Protein AF-A0A5D0HV96-F1 (afdb_monomer)

Structure (mmCIF, N/CA/C/O backbone):
data_AF-A0A5D0HV96-F1
#
_entry.id   AF-A0A5D0HV96-F1
#
loop_
_atom_site.group_PDB
_atom_site.id
_atom_site.type_symbol
_atom_site.label_atom_id
_atom_site.label_alt_id
_atom_site.label_comp_id
_atom_site.label_asym_id
_atom_site.label_entity_id
_atom_site.label_seq_id
_atom_site.pdbx_PDB_ins_code
_atom_site.Cartn_x
_atom_site.Cartn_y
_atom_site.Cartn_z
_atom_site.occupancy
_atom_site.B_iso_or_equiv
_atom_site.auth_seq_id
_atom_site.auth_comp_id
_atom_site.auth_asym_id
_atom_site.auth_atom_id
_atom_site.pdbx_PDB_model_num
ATOM 1 N N . MET A 1 1 ? 13.692 -4.617 4.109 1.00 63.84 1 MET A N 1
ATOM 2 C CA . MET A 1 1 ? 13.894 -3.149 4.123 1.00 63.84 1 MET A CA 1
ATOM 3 C C . MET A 1 1 ? 13.261 -2.569 2.857 1.00 63.84 1 MET A C 1
ATOM 5 O O . MET A 1 1 ? 13.426 -3.185 1.813 1.00 63.84 1 MET A O 1
ATOM 9 N N . THR A 1 2 ? 12.476 -1.487 2.927 1.00 78.56 2 THR A N 1
ATOM 10 C CA . THR A 1 2 ? 11.870 -0.862 1.726 1.00 78.56 2 THR A CA 1
ATOM 11 C C . THR A 1 2 ? 12.910 0.006 1.023 1.00 78.56 2 THR A C 1
ATOM 13 O O . THR A 1 2 ? 13.501 0.859 1.679 1.00 78.56 2 THR A O 1
ATOM 16 N N . ASN A 1 3 ? 13.107 -0.154 -0.287 1.00 86.56 3 ASN A N 1
ATOM 17 C CA . ASN A 1 3 ? 13.913 0.779 -1.074 1.00 86.56 3 ASN A CA 1
ATOM 18 C C . ASN A 1 3 ? 12.988 1.789 -1.771 1.00 86.56 3 ASN A C 1
ATOM 20 O O . ASN A 1 3 ? 12.410 1.499 -2.817 1.00 86.56 3 ASN A O 1
ATOM 24 N N . LEU A 1 4 ? 12.823 2.963 -1.157 1.00 90.06 4 LEU A N 1
ATOM 25 C CA . LEU A 1 4 ? 11.914 4.004 -1.645 1.00 90.06 4 LEU A CA 1
ATOM 26 C C . LEU A 1 4 ? 12.333 4.547 -3.017 1.00 90.06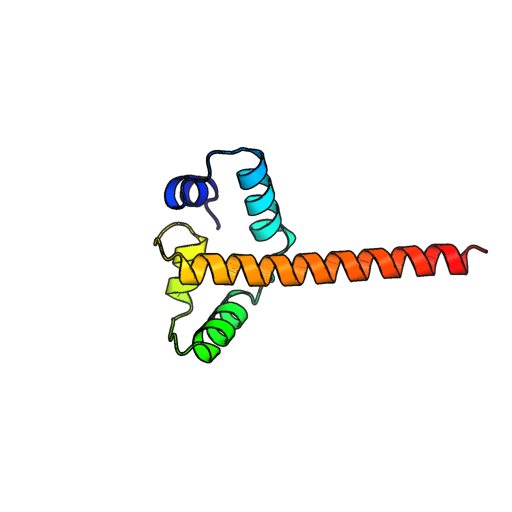 4 LEU A C 1
ATOM 28 O O . LEU A 1 4 ? 11.478 4.710 -3.877 1.00 90.06 4 LEU A O 1
ATOM 32 N N . ASN A 1 5 ? 13.634 4.714 -3.268 1.00 89.56 5 ASN A N 1
ATOM 33 C CA . ASN A 1 5 ? 14.136 5.188 -4.562 1.00 89.56 5 ASN A CA 1
ATOM 34 C C . ASN A 1 5 ? 13.773 4.225 -5.699 1.00 89.56 5 ASN A C 1
ATOM 36 O O . ASN A 1 5 ? 13.365 4.663 -6.773 1.00 89.56 5 ASN A O 1
ATOM 40 N N . LYS A 1 6 ? 13.853 2.908 -5.448 1.00 91.00 6 LYS A N 1
ATOM 41 C CA . LYS A 1 6 ? 13.388 1.899 -6.411 1.00 91.00 6 LYS A CA 1
ATOM 42 C C . LYS A 1 6 ? 11.893 2.022 -6.674 1.00 91.00 6 LYS A C 1
ATOM 44 O O . LYS A 1 6 ? 11.494 1.959 -7.827 1.00 91.00 6 LYS A O 1
ATOM 49 N N . LEU A 1 7 ? 11.073 2.222 -5.642 1.00 92.62 7 LEU A N 1
ATOM 50 C CA . LEU A 1 7 ? 9.631 2.417 -5.820 1.00 92.62 7 LEU A CA 1
ATOM 51 C C . LEU A 1 7 ? 9.313 3.686 -6.616 1.00 92.62 7 LEU A C 1
ATOM 53 O O . LEU A 1 7 ? 8.466 3.635 -7.503 1.00 92.62 7 LEU A O 1
ATOM 57 N N . TYR A 1 8 ? 9.998 4.797 -6.334 1.00 93.06 8 TYR A N 1
ATOM 58 C CA . TYR A 1 8 ? 9.792 6.046 -7.064 1.00 93.06 8 TYR A CA 1
ATOM 59 C C . TYR A 1 8 ? 10.096 5.873 -8.548 1.00 93.06 8 TYR A C 1
ATOM 61 O O . TYR A 1 8 ? 9.276 6.250 -9.376 1.00 93.06 8 TYR A O 1
ATOM 69 N N . ALA A 1 9 ? 11.216 5.229 -8.884 1.00 91.88 9 ALA A N 1
ATOM 70 C CA . ALA A 1 9 ? 11.558 4.930 -10.270 1.00 91.88 9 ALA A CA 1
ATOM 71 C C . ALA A 1 9 ? 10.566 3.942 -10.915 1.00 91.88 9 ALA A C 1
ATOM 73 O O . ALA A 1 9 ? 10.119 4.150 -12.039 1.00 91.88 9 ALA A O 1
ATOM 74 N N . LEU A 1 10 ?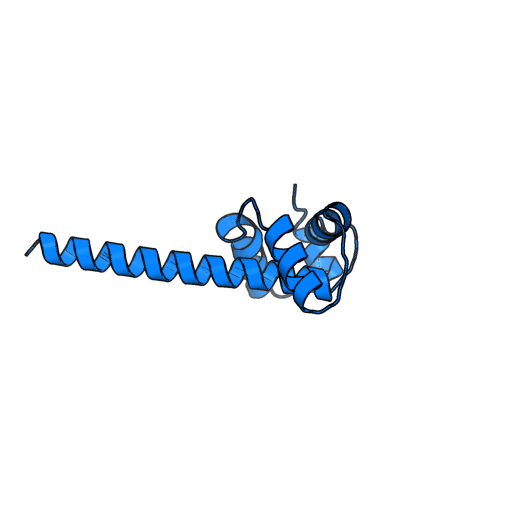 10.178 2.879 -10.203 1.00 93.38 10 LEU A N 1
ATOM 75 C CA . LEU A 1 10 ? 9.326 1.810 -10.738 1.00 93.38 10 LEU A CA 1
ATOM 76 C C . LEU A 1 10 ? 7.908 2.289 -11.094 1.00 93.38 10 LEU A C 1
ATOM 78 O O . LEU A 1 10 ? 7.302 1.787 -12.050 1.00 93.38 10 LEU A O 1
ATOM 82 N N . TYR A 1 11 ? 7.392 3.249 -10.324 1.00 92.06 11 TYR A N 1
ATOM 83 C CA . TYR A 1 11 ? 6.052 3.826 -10.464 1.00 92.06 11 TYR A CA 1
ATOM 84 C C . TYR A 1 11 ? 6.056 5.275 -10.978 1.00 92.06 11 TYR A C 1
ATOM 86 O O . TYR A 1 11 ? 5.023 5.931 -10.905 1.00 92.06 11 TYR A O 1
ATOM 94 N N . ASP A 1 12 ? 7.189 5.754 -11.500 1.00 92.88 12 ASP A N 1
ATOM 95 C CA . ASP A 1 12 ? 7.354 7.096 -12.083 1.00 92.88 12 ASP A CA 1
ATOM 96 C C . ASP A 1 12 ? 6.884 8.250 -11.167 1.00 92.88 12 ASP A C 1
ATOM 98 O O . ASP A 1 12 ? 6.181 9.186 -11.548 1.00 92.88 12 ASP A O 1
ATOM 102 N N . ILE A 1 13 ? 7.260 8.172 -9.890 1.00 91.81 13 ILE A N 1
ATOM 103 C CA . ILE A 1 13 ? 6.907 9.161 -8.868 1.00 91.81 13 ILE A CA 1
ATOM 104 C C . ILE A 1 13 ? 8.009 10.218 -8.812 1.00 91.81 13 ILE A C 1
ATOM 106 O O . ILE A 1 13 ? 8.927 10.150 -7.994 1.00 91.81 13 ILE A O 1
ATOM 110 N N . SER A 1 14 ? 7.917 11.205 -9.697 1.00 91.88 14 SER A N 1
ATOM 111 C CA . SER A 1 14 ? 8.914 12.276 -9.845 1.00 91.88 14 SER A CA 1
ATOM 112 C C . SER A 1 14 ? 8.671 13.490 -8.941 1.00 91.88 14 SER A C 1
ATOM 114 O O . SER A 1 14 ? 9.609 14.197 -8.581 1.00 91.88 14 SER A O 1
ATOM 116 N N . ARG A 1 15 ? 7.420 13.744 -8.537 1.00 94.81 15 ARG A N 1
ATOM 117 C CA . ARG A 1 15 ? 7.076 14.897 -7.689 1.00 94.81 15 ARG A CA 1
ATOM 118 C C . ARG A 1 15 ? 7.503 14.659 -6.242 1.00 94.81 15 ARG A C 1
ATOM 120 O O . ARG A 1 15 ? 7.021 13.719 -5.612 1.00 94.81 15 ARG A O 1
ATOM 127 N N . SER A 1 16 ? 8.293 15.570 -5.672 1.00 93.50 16 SER A N 1
ATOM 128 C CA . SER A 1 16 ? 8.775 15.476 -4.283 1.00 93.50 16 SER A CA 1
ATOM 129 C C . SER A 1 16 ? 7.641 15.341 -3.263 1.00 93.50 16 SER A C 1
ATOM 131 O O . SER A 1 16 ? 7.733 14.553 -2.329 1.00 93.50 16 SER A O 1
ATOM 133 N N . SER A 1 17 ? 6.519 16.040 -3.471 1.00 93.81 17 SER A N 1
ATOM 134 C CA . SER A 1 17 ? 5.339 15.920 -2.604 1.00 93.81 17 SER A CA 1
ATOM 135 C C . SER A 1 17 ? 4.717 14.520 -2.629 1.00 93.81 17 SER A C 1
ATOM 137 O O . SER A 1 17 ? 4.269 14.025 -1.596 1.00 93.81 17 SER A O 1
ATOM 139 N N . ALA A 1 18 ? 4.719 13.854 -3.786 1.00 92.75 18 ALA A N 1
ATOM 140 C CA . ALA A 1 18 ? 4.231 12.486 -3.921 1.00 92.75 18 ALA A CA 1
ATOM 141 C C . ALA A 1 18 ? 5.211 11.471 -3.310 1.00 92.75 18 ALA A C 1
ATOM 143 O O . ALA A 1 18 ? 4.776 10.508 -2.680 1.00 92.75 18 ALA A O 1
ATOM 144 N N . GLN A 1 19 ? 6.520 11.713 -3.434 1.00 95.12 19 GLN A N 1
ATOM 145 C CA . GLN A 1 19 ? 7.554 10.906 -2.783 1.00 95.12 19 GLN A CA 1
ATOM 146 C C . GLN A 1 19 ? 7.438 10.970 -1.254 1.00 95.12 19 GLN A C 1
ATOM 148 O O . GLN A 1 19 ? 7.384 9.928 -0.602 1.00 95.12 19 GLN A O 1
ATOM 153 N N . GLU A 1 20 ? 7.310 12.169 -0.676 1.00 95.12 20 GLU A N 1
ATOM 154 C CA . GLU A 1 20 ? 7.136 12.330 0.774 1.00 95.12 20 GLU A CA 1
ATOM 155 C C . GLU A 1 20 ? 5.819 11.717 1.266 1.00 95.12 20 GLU A C 1
ATOM 157 O O . GLU A 1 20 ? 5.803 11.028 2.287 1.00 95.12 20 GLU A O 1
ATOM 162 N N . ALA A 1 21 ? 4.723 11.875 0.516 1.00 94.31 21 ALA A N 1
ATOM 163 C CA . ALA A 1 21 ? 3.457 11.228 0.853 1.00 94.31 21 ALA A CA 1
ATOM 164 C C . ALA A 1 21 ? 3.573 9.694 0.849 1.00 94.31 21 ALA A C 1
ATOM 166 O O . ALA A 1 21 ? 3.057 9.029 1.750 1.00 94.31 21 ALA A O 1
ATOM 167 N N . LEU A 1 22 ? 4.266 9.123 -0.139 1.00 94.94 22 LEU A N 1
ATOM 168 C CA . LEU A 1 22 ? 4.492 7.683 -0.218 1.00 94.94 22 LEU A CA 1
ATOM 169 C C . LEU A 1 22 ? 5.381 7.184 0.928 1.00 94.94 22 LEU A C 1
ATOM 171 O O . LEU A 1 22 ? 5.076 6.166 1.549 1.00 94.94 22 LEU A O 1
ATOM 175 N N . LYS A 1 23 ? 6.459 7.907 1.234 1.00 95.06 23 LYS A N 1
ATOM 176 C CA . LYS A 1 23 ? 7.342 7.615 2.366 1.00 95.06 23 LYS A CA 1
ATOM 177 C C . LYS A 1 23 ? 6.571 7.611 3.682 1.00 95.06 23 LYS A C 1
ATOM 179 O O . LYS A 1 23 ? 6.674 6.644 4.431 1.00 95.06 23 LYS A O 1
ATOM 184 N N . ASP A 1 24 ? 5.763 8.636 3.935 1.00 94.81 24 ASP A N 1
ATOM 185 C CA . ASP A 1 24 ? 4.924 8.718 5.132 1.00 94.81 24 ASP A CA 1
ATOM 186 C C . ASP A 1 24 ? 3.959 7.525 5.232 1.00 94.81 24 ASP A C 1
ATOM 188 O O . ASP A 1 24 ? 3.896 6.853 6.264 1.00 94.81 24 ASP A O 1
ATOM 192 N N . LEU A 1 25 ? 3.273 7.183 4.136 1.00 96.12 25 LEU A N 1
ATOM 193 C CA . LEU A 1 25 ? 2.367 6.035 4.104 1.00 96.12 25 LEU A CA 1
ATOM 194 C C . LEU A 1 25 ? 3.086 4.716 4.413 1.00 96.12 25 LEU A C 1
ATOM 196 O O . LEU A 1 25 ? 2.617 3.949 5.251 1.00 96.12 25 LEU A O 1
ATOM 200 N N . LEU A 1 26 ? 4.224 4.448 3.770 1.00 94.69 26 LEU A N 1
ATOM 201 C CA . LEU A 1 26 ? 4.914 3.160 3.887 1.00 94.69 26 LEU A CA 1
ATOM 202 C C . LEU A 1 26 ? 5.708 2.985 5.184 1.00 94.69 26 LEU A C 1
ATOM 204 O O . LEU A 1 26 ? 5.962 1.842 5.572 1.00 94.69 26 LEU A O 1
ATOM 208 N N . ILE A 1 27 ? 6.138 4.079 5.813 1.00 92.69 27 ILE A N 1
ATOM 209 C CA . ILE A 1 27 ? 6.974 4.047 7.018 1.00 92.69 27 ILE A CA 1
ATOM 210 C C . ILE A 1 27 ? 6.139 4.250 8.283 1.00 92.69 27 ILE A C 1
ATOM 212 O O . ILE A 1 27 ? 6.299 3.490 9.234 1.00 92.69 27 ILE A O 1
ATOM 216 N N . ASN A 1 28 ? 5.235 5.235 8.294 1.00 92.44 28 ASN A N 1
ATOM 217 C CA . ASN A 1 28 ? 4.525 5.642 9.511 1.00 92.44 28 ASN A CA 1
ATOM 218 C C . ASN A 1 28 ? 3.133 5.021 9.637 1.00 92.44 28 ASN A C 1
ATOM 220 O O . ASN A 1 28 ? 2.605 4.908 10.744 1.00 92.44 28 ASN A O 1
ATOM 224 N N . HIS A 1 29 ? 2.515 4.653 8.514 1.00 94.50 29 HIS A N 1
ATOM 225 C CA . HIS A 1 29 ? 1.098 4.288 8.487 1.00 94.50 29 HIS A CA 1
ATOM 226 C C . HIS A 1 29 ? 0.811 2.886 7.964 1.00 94.50 29 HIS A C 1
ATOM 228 O O . HIS A 1 29 ? -0.313 2.411 8.102 1.00 94.50 29 HIS A O 1
ATOM 234 N N . LEU A 1 30 ? 1.805 2.190 7.421 1.00 95.12 30 LEU A N 1
ATOM 235 C CA . LEU A 1 30 ? 1.641 0.806 7.015 1.00 95.12 30 LEU A CA 1
ATOM 236 C C . LEU A 1 30 ? 1.762 -0.116 8.246 1.00 95.12 30 LEU A C 1
ATOM 238 O O . LEU A 1 30 ? 2.814 -0.136 8.890 1.00 95.12 30 LEU A O 1
ATOM 242 N N . PRO A 1 31 ? 0.720 -0.892 8.594 1.00 94.69 31 PRO A N 1
ATOM 243 C CA . PRO A 1 31 ? 0.749 -1.778 9.757 1.00 94.69 31 PRO A CA 1
ATOM 244 C C . PRO A 1 31 ? 1.721 -2.948 9.566 1.00 94.69 31 PRO A C 1
ATOM 246 O O . PRO A 1 31 ? 2.046 -3.328 8.442 1.00 94.69 31 PRO A O 1
ATOM 249 N N . LYS A 1 32 ? 2.149 -3.587 10.662 1.00 92.81 32 LYS A N 1
ATOM 250 C CA . LYS A 1 32 ? 3.071 -4.739 10.604 1.00 92.81 32 LYS A CA 1
ATOM 251 C C . LYS A 1 32 ? 2.461 -5.920 9.842 1.00 92.81 32 LYS A C 1
ATOM 253 O O . LYS A 1 32 ? 3.137 -6.565 9.048 1.00 92.81 32 LYS A O 1
ATOM 258 N N . GLU A 1 33 ? 1.169 -6.151 10.032 1.00 95.75 33 GLU A N 1
ATOM 259 C CA . GLU A 1 33 ? 0.383 -7.218 9.418 1.00 95.75 33 GLU A CA 1
ATOM 260 C C . GLU A 1 33 ? -0.153 -6.876 8.013 1.00 95.75 33 GLU A C 1
ATOM 262 O O . GLU A 1 33 ? -1.023 -7.582 7.497 1.00 95.75 33 GLU A O 1
ATOM 267 N N . TYR A 1 34 ? 0.358 -5.814 7.367 1.00 96.62 34 TYR A N 1
ATOM 268 C CA . TYR A 1 34 ? -0.122 -5.362 6.053 1.00 96.62 34 TYR A CA 1
ATOM 269 C C . TYR A 1 34 ? -0.148 -6.473 5.002 1.00 96.62 34 TYR A C 1
ATOM 271 O O . TYR A 1 34 ? -1.043 -6.490 4.169 1.00 96.62 34 TYR A O 1
ATOM 279 N N . THR A 1 35 ? 0.804 -7.413 5.038 1.00 97.25 35 THR A N 1
ATOM 280 C CA . THR A 1 35 ? 0.867 -8.506 4.060 1.00 97.25 35 THR A CA 1
ATOM 281 C C . THR A 1 35 ? -0.401 -9.353 4.107 1.00 97.25 35 THR A C 1
ATOM 283 O O . THR A 1 35 ? -1.039 -9.533 3.080 1.00 97.25 35 THR A O 1
ATOM 286 N N . ASN A 1 36 ? -0.837 -9.772 5.298 1.00 97.38 36 ASN A N 1
ATOM 287 C CA . ASN A 1 36 ? -2.062 -10.560 5.455 1.00 97.38 36 ASN A CA 1
ATOM 288 C C . ASN A 1 36 ? -3.312 -9.749 5.094 1.00 97.38 36 ASN A C 1
ATOM 290 O O . ASN A 1 36 ? -4.262 -10.299 4.548 1.00 97.38 36 ASN A O 1
ATOM 294 N N . LYS A 1 37 ? -3.319 -8.441 5.383 1.00 97.81 37 LYS A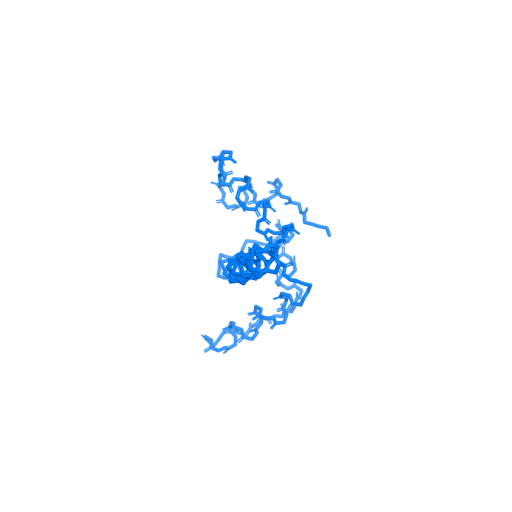 N 1
ATOM 295 C CA . LYS A 1 37 ? -4.426 -7.547 5.007 1.00 97.81 37 LYS A CA 1
ATOM 296 C C . LYS A 1 37 ? -4.552 -7.402 3.489 1.00 97.81 37 LYS A C 1
ATOM 298 O O . LYS A 1 37 ? -5.658 -7.483 2.971 1.00 97.81 37 LYS A O 1
ATOM 303 N N . VAL A 1 38 ? -3.429 -7.239 2.790 1.00 97.75 38 VAL A N 1
ATOM 304 C CA . VAL A 1 38 ? -3.391 -7.161 1.323 1.00 97.75 38 VAL A CA 1
ATOM 305 C C . VAL A 1 38 ? -3.820 -8.486 0.695 1.00 9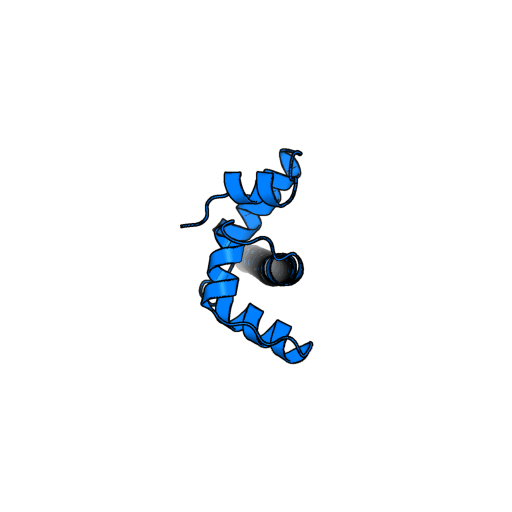7.75 38 VAL A C 1
ATOM 307 O O . VAL A 1 38 ? -4.636 -8.452 -0.214 1.00 97.75 38 VAL A O 1
ATOM 310 N N . ILE A 1 39 ? -3.347 -9.633 1.207 1.00 97.94 39 ILE A N 1
ATOM 311 C CA . ILE A 1 39 ? -3.798 -10.962 0.744 1.00 97.94 39 ILE A CA 1
ATOM 312 C C . ILE A 1 39 ? -5.319 -11.065 0.851 1.00 97.94 39 ILE A C 1
ATOM 314 O O . ILE A 1 39 ? -5.981 -11.266 -0.156 1.00 97.94 39 ILE A O 1
ATOM 318 N N . LYS A 1 40 ? -5.877 -10.831 2.044 1.00 97.12 40 LYS A N 1
ATOM 319 C CA . LYS A 1 40 ? -7.325 -10.939 2.274 1.00 97.12 40 LYS A CA 1
ATOM 320 C C . LYS A 1 40 ? -8.140 -10.018 1.371 1.00 97.12 40 LYS A C 1
ATOM 322 O O . LYS A 1 40 ? -9.185 -10.423 0.877 1.00 97.12 40 LYS A O 1
ATOM 327 N N . LYS A 1 41 ? -7.678 -8.781 1.173 1.00 96.69 41 LYS A N 1
ATOM 328 C CA . LYS A 1 41 ? -8.342 -7.821 0.286 1.00 96.69 41 LYS A CA 1
ATOM 329 C C . LYS A 1 41 ? -8.356 -8.328 -1.159 1.00 96.69 41 LYS A C 1
ATOM 331 O O . LYS A 1 41 ? -9.397 -8.309 -1.798 1.00 96.69 41 LYS A O 1
ATOM 336 N N . LEU A 1 42 ? -7.220 -8.811 -1.653 1.00 96.75 42 LEU A N 1
ATOM 337 C CA . LEU A 1 42 ? -7.106 -9.317 -3.019 1.00 96.75 42 LEU A CA 1
ATOM 338 C C . LEU A 1 42 ? -7.881 -10.624 -3.223 1.00 96.75 42 LEU A C 1
ATOM 340 O O . LEU A 1 42 ? -8.532 -10.786 -4.250 1.00 96.75 42 LEU A O 1
ATOM 344 N N . GLU A 1 43 ? -7.908 -11.509 -2.226 1.00 96.62 43 GLU A N 1
ATOM 345 C CA . GLU A 1 43 ? -8.722 -12.730 -2.245 1.00 96.62 43 GLU A CA 1
ATOM 346 C C . GLU A 1 43 ? -10.221 -12.420 -2.364 1.00 96.62 43 GLU A C 1
ATOM 348 O O . GLU A 1 43 ? -10.925 -13.092 -3.116 1.00 96.62 43 GLU A O 1
ATOM 353 N N . GLN A 1 44 ? -10.709 -11.376 -1.683 1.00 95.62 44 GLN A N 1
ATOM 354 C CA . GLN A 1 44 ? -12.098 -10.905 -1.812 1.00 95.62 44 GLN A CA 1
ATOM 355 C C . GLN A 1 44 ? -12.426 -10.397 -3.223 1.00 95.62 44 GLN A C 1
ATOM 357 O O . GLN A 1 44 ? -13.580 -10.445 -3.640 1.00 95.62 44 GLN A O 1
ATOM 362 N N . GLU A 1 45 ? -11.415 -9.945 -3.963 1.00 94.62 45 GLU A N 1
ATOM 363 C CA . GLU A 1 45 ? -11.511 -9.503 -5.357 1.00 94.62 45 GLU A CA 1
ATOM 364 C C . GLU A 1 45 ? -11.224 -10.652 -6.354 1.00 94.62 45 GLU A C 1
ATOM 366 O O . GLU A 1 45 ? -11.146 -10.427 -7.560 1.00 94.62 45 GLU A O 1
ATOM 371 N N . GLY A 1 46 ? -11.077 -11.895 -5.871 1.00 95.75 46 GLY A N 1
ATOM 372 C CA . GLY A 1 46 ? -10.808 -13.082 -6.692 1.00 95.75 46 GLY A CA 1
ATOM 373 C C . GLY A 1 46 ? -9.349 -13.234 -7.134 1.00 95.75 46 GLY A C 1
ATOM 374 O O . GLY A 1 46 ? -9.047 -14.047 -8.007 1.00 95.75 46 GLY A O 1
ATOM 375 N N . VAL A 1 47 ? -8.431 -12.465 -6.545 1.00 95.62 47 VAL A N 1
ATOM 376 C CA . VAL A 1 47 ? -7.010 -12.442 -6.899 1.00 95.62 47 VAL A CA 1
ATOM 377 C C . VAL A 1 47 ? -6.190 -13.170 -5.833 1.00 95.62 47 VAL A C 1
ATOM 379 O O . VAL A 1 47 ? -6.029 -12.699 -4.709 1.00 95.62 47 VAL A O 1
ATOM 382 N N . ILE A 1 48 ? -5.618 -14.317 -6.202 1.00 94.62 48 ILE A N 1
ATOM 383 C CA . ILE A 1 48 ? -4.767 -15.116 -5.313 1.00 94.62 48 ILE A CA 1
ATOM 384 C C . ILE A 1 48 ? -3.320 -14.645 -5.450 1.00 94.62 48 ILE A C 1
ATOM 386 O O . ILE A 1 48 ? -2.735 -14.704 -6.532 1.00 94.62 48 ILE A O 1
ATOM 390 N N . VAL A 1 49 ? -2.730 -14.191 -4.345 1.00 95.44 49 VAL A N 1
ATOM 391 C CA . VAL A 1 49 ? -1.323 -13.777 -4.283 1.00 95.44 49 VAL A CA 1
ATOM 392 C C . VAL A 1 49 ? -0.659 -14.310 -3.028 1.00 95.44 49 VAL A C 1
ATOM 394 O O . VAL A 1 49 ? -1.255 -14.362 -1.954 1.00 95.44 49 VAL A O 1
ATOM 397 N N . ASP A 1 50 ? 0.613 -14.665 -3.142 1.00 96.12 50 ASP A N 1
ATOM 398 C CA . ASP A 1 50 ? 1.403 -15.094 -2.003 1.00 96.12 50 ASP A CA 1
ATOM 399 C C . ASP A 1 50 ? 2.074 -13.905 -1.283 1.00 96.12 50 ASP A C 1
ATOM 401 O O . ASP A 1 50 ? 2.260 -12.797 -1.803 1.00 96.12 50 ASP A O 1
ATOM 405 N N . SER A 1 51 ? 2.497 -14.164 -0.047 1.00 96.88 51 SER A N 1
ATOM 406 C CA . SER A 1 51 ? 3.128 -13.157 0.806 1.00 96.88 51 SER A CA 1
ATOM 407 C C . SER A 1 51 ? 4.475 -12.642 0.274 1.00 96.88 51 SER A C 1
ATOM 409 O O . SER A 1 51 ? 4.842 -11.495 0.549 1.00 96.88 51 SER A O 1
ATOM 411 N N . GLN A 1 52 ? 5.227 -13.460 -0.470 1.00 96.69 52 GLN A N 1
ATOM 412 C CA . GLN A 1 52 ? 6.522 -13.080 -1.029 1.00 96.69 52 GLN A CA 1
ATOM 413 C C . GLN A 1 52 ? 6.336 -12.081 -2.166 1.00 96.69 52 GLN A C 1
ATOM 415 O O . GLN A 1 52 ? 7.046 -11.074 -2.193 1.00 96.69 52 GLN A O 1
ATOM 420 N N . THR A 1 53 ? 5.349 -12.294 -3.037 1.00 96.50 53 THR A N 1
ATOM 421 C CA . THR A 1 53 ? 5.010 -11.355 -4.112 1.00 96.50 53 THR A CA 1
ATOM 422 C C . THR A 1 53 ? 4.670 -9.975 -3.547 1.00 96.50 53 THR A C 1
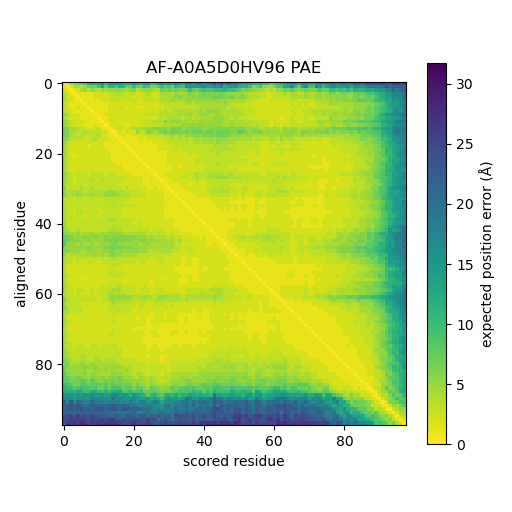ATOM 424 O O . THR A 1 53 ? 5.249 -8.978 -3.976 1.00 96.50 53 THR A O 1
ATOM 427 N N . ILE A 1 54 ? 3.853 -9.899 -2.491 1.00 97.12 54 ILE A N 1
ATOM 428 C CA . ILE A 1 54 ? 3.515 -8.627 -1.827 1.00 97.12 54 ILE A CA 1
ATOM 429 C C . ILE A 1 54 ? 4.755 -7.930 -1.253 1.00 97.12 54 ILE A C 1
ATOM 431 O O . ILE A 1 54 ? 4.954 -6.726 -1.456 1.00 97.12 54 ILE A O 1
ATOM 435 N N . ARG A 1 55 ? 5.617 -8.675 -0.547 1.00 95.75 55 ARG A N 1
ATOM 436 C CA . ARG A 1 55 ? 6.865 -8.125 0.009 1.00 95.75 55 ARG A CA 1
ATOM 437 C C . ARG A 1 55 ? 7.805 -7.635 -1.090 1.00 95.75 55 ARG A C 1
ATOM 439 O O . ARG A 1 55 ? 8.403 -6.570 -0.934 1.00 95.75 55 ARG A O 1
ATOM 446 N N . ASN A 1 56 ? 7.909 -8.370 -2.194 1.00 95.81 56 ASN A N 1
ATOM 447 C CA . ASN A 1 56 ? 8.731 -8.011 -3.347 1.00 95.81 56 ASN A CA 1
ATOM 448 C C . ASN A 1 56 ? 8.207 -6.753 -4.044 1.00 95.81 56 ASN A C 1
ATOM 450 O O . ASN A 1 56 ? 9.001 -5.871 -4.378 1.00 95.81 56 ASN A O 1
ATOM 454 N N . THR A 1 57 ? 6.887 -6.618 -4.196 1.00 95.75 57 THR A N 1
ATOM 455 C CA . THR A 1 57 ? 6.263 -5.395 -4.716 1.00 95.75 57 THR A CA 1
ATOM 456 C C . THR A 1 57 ? 6.554 -4.203 -3.811 1.00 95.75 57 THR A C 1
ATOM 458 O O . THR A 1 57 ? 7.039 -3.182 -4.294 1.00 95.75 57 THR A O 1
ATOM 461 N N . LYS A 1 58 ? 6.370 -4.333 -2.488 1.00 95.12 58 LYS A N 1
ATOM 462 C CA . LYS A 1 58 ? 6.727 -3.274 -1.526 1.00 95.12 58 LYS A CA 1
ATOM 463 C C . LYS A 1 58 ? 8.217 -2.931 -1.557 1.00 95.12 58 LYS A C 1
ATOM 465 O O . LYS A 1 58 ? 8.588 -1.788 -1.327 1.00 95.12 58 LYS A O 1
ATOM 470 N N . ALA A 1 59 ? 9.089 -3.903 -1.799 1.00 93.31 59 ALA A N 1
ATOM 471 C CA . ALA A 1 59 ? 10.530 -3.678 -1.870 1.00 93.31 59 ALA A CA 1
ATOM 472 C C . ALA A 1 59 ? 10.987 -3.033 -3.195 1.00 93.31 59 ALA A C 1
ATOM 474 O O . ALA A 1 59 ? 12.163 -2.687 -3.314 1.00 93.31 59 ALA A O 1
ATOM 475 N N . GLY A 1 60 ? 10.086 -2.869 -4.172 1.00 92.88 60 GLY A N 1
ATOM 476 C CA . GLY A 1 60 ? 10.421 -2.377 -5.508 1.00 92.88 60 GLY A CA 1
ATOM 477 C C . GLY A 1 60 ? 11.216 -3.388 -6.338 1.00 92.88 60 GLY A C 1
ATOM 478 O O . GLY A 1 60 ? 11.993 -2.987 -7.198 1.00 92.88 60 GLY A O 1
ATOM 479 N N . LEU A 1 61 ? 11.074 -4.687 -6.049 1.00 92.88 61 LEU A N 1
ATOM 480 C CA . LEU A 1 61 ? 11.709 -5.771 -6.808 1.00 92.88 61 LEU A CA 1
ATOM 481 C C . LEU A 1 61 ? 10.848 -6.228 -7.990 1.00 92.88 61 LEU A C 1
ATOM 483 O O . LEU A 1 61 ? 11.381 -6.711 -8.981 1.00 92.88 61 LEU A O 1
ATOM 487 N N . ILE A 1 62 ? 9.524 -6.084 -7.879 1.00 93.19 62 ILE A N 1
ATOM 488 C CA . ILE A 1 62 ? 8.555 -6.483 -8.905 1.00 93.19 62 ILE A CA 1
ATOM 489 C C . ILE A 1 62 ? 7.543 -5.352 -9.087 1.00 93.19 62 ILE A C 1
ATOM 491 O O . ILE A 1 62 ? 7.021 -4.817 -8.104 1.00 93.19 62 ILE A O 1
ATOM 495 N N . LYS A 1 63 ? 7.236 -5.008 -10.342 1.00 94.06 63 LYS A N 1
ATOM 496 C CA . LYS A 1 63 ? 6.168 -4.061 -10.677 1.00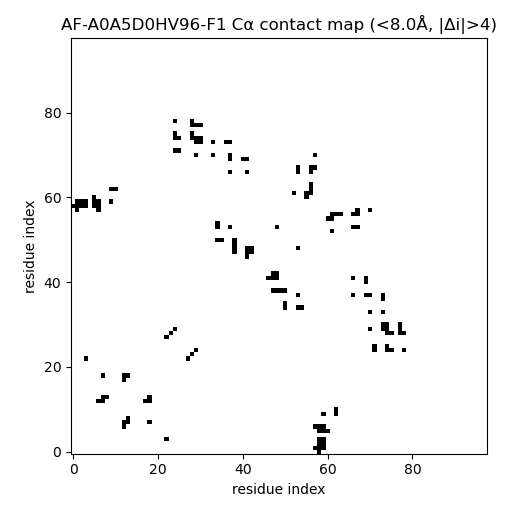 94.06 63 LYS A CA 1
ATOM 497 C C . LYS A 1 63 ? 4.836 -4.798 -10.724 1.00 94.06 63 LYS A C 1
ATOM 499 O O . LYS A 1 63 ? 4.599 -5.591 -11.626 1.00 94.06 63 LYS A O 1
ATOM 504 N N . ASN A 1 64 ? 3.970 -4.524 -9.757 1.00 95.81 64 ASN A N 1
ATOM 505 C CA . ASN A 1 64 ? 2.594 -5.005 -9.759 1.00 95.81 64 ASN A CA 1
ATOM 506 C C . ASN A 1 64 ? 1.705 -3.894 -9.201 1.00 95.81 64 ASN A C 1
ATOM 508 O O . ASN A 1 64 ? 1.676 -3.658 -7.994 1.00 95.81 64 ASN A O 1
ATOM 512 N N . ILE A 1 65 ? 1.024 -3.184 -10.102 1.00 94.75 65 ILE A N 1
ATOM 513 C CA . ILE A 1 65 ? 0.251 -1.989 -9.752 1.00 94.75 65 ILE A CA 1
ATOM 514 C C . ILE A 1 65 ? -0.931 -2.312 -8.837 1.00 94.75 65 ILE A C 1
ATOM 516 O O . ILE A 1 65 ? -1.231 -1.540 -7.936 1.00 94.75 65 IL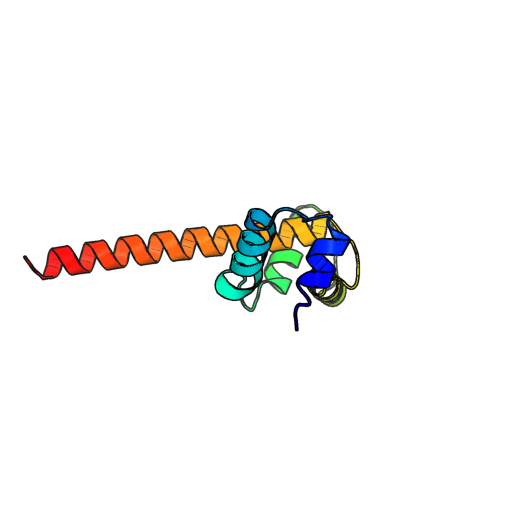E A O 1
ATOM 520 N N . LEU A 1 66 ? -1.552 -3.476 -9.017 1.00 96.25 66 LEU A N 1
ATOM 521 C CA . LEU A 1 66 ? -2.708 -3.912 -8.241 1.00 96.25 66 LEU A CA 1
ATOM 522 C C . LEU A 1 66 ? -2.319 -4.205 -6.785 1.00 96.25 66 LEU A C 1
ATOM 524 O O . LEU A 1 66 ? -2.933 -3.688 -5.850 1.00 96.25 66 LEU A O 1
ATOM 528 N N . ILE A 1 67 ? -1.223 -4.940 -6.587 1.00 97.00 67 ILE A N 1
ATOM 529 C CA . ILE A 1 67 ? -0.663 -5.188 -5.253 1.00 97.00 67 ILE A CA 1
ATOM 530 C C . ILE A 1 67 ? -0.171 -3.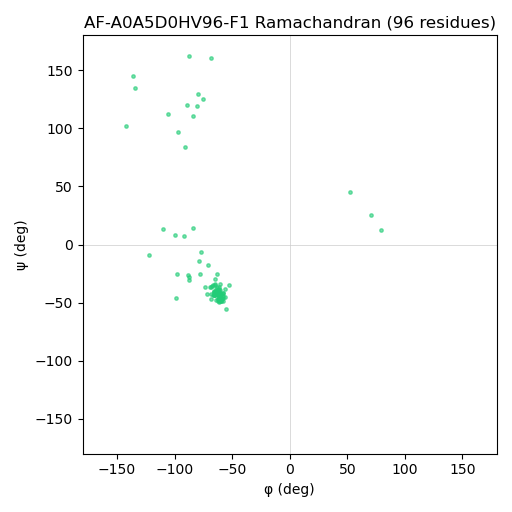883 -4.622 1.00 97.00 67 ILE A C 1
ATOM 532 O O . ILE A 1 67 ? -0.412 -3.636 -3.441 1.00 97.00 67 ILE A O 1
ATOM 536 N N . PHE A 1 68 ? 0.512 -3.033 -5.392 1.00 96.88 68 PHE A N 1
ATOM 537 C CA . PHE A 1 68 ? 1.011 -1.759 -4.888 1.00 96.88 68 PHE A CA 1
ATOM 538 C C . PHE A 1 68 ? -0.128 -0.846 -4.430 1.00 96.88 68 PHE A C 1
ATOM 540 O O . PHE A 1 68 ? -0.092 -0.367 -3.300 1.00 96.88 68 PHE A O 1
ATOM 547 N N . ASN A 1 69 ? -1.175 -0.681 -5.239 1.00 96.38 69 ASN A N 1
ATOM 548 C CA . ASN A 1 69 ? -2.360 0.090 -4.867 1.00 96.38 69 ASN A CA 1
ATOM 549 C C . ASN A 1 69 ? -3.020 -0.470 -3.605 1.00 96.38 69 ASN A C 1
ATOM 551 O O . ASN A 1 69 ? -3.312 0.294 -2.688 1.00 96.38 69 ASN A O 1
ATOM 555 N N . SER A 1 70 ? -3.137 -1.795 -3.495 1.00 97.56 70 SER A N 1
ATOM 556 C CA . SER A 1 70 ? -3.667 -2.445 -2.292 1.00 97.56 70 SER A CA 1
ATOM 557 C C . SER A 1 70 ? -2.831 -2.137 -1.043 1.00 97.56 70 SER A C 1
ATOM 559 O O . SER A 1 70 ? -3.382 -1.839 0.014 1.00 97.56 70 SER A O 1
ATOM 561 N N . ILE A 1 71 ? -1.495 -2.134 -1.145 1.00 97.44 71 ILE A N 1
ATOM 562 C CA . ILE A 1 71 ? -0.604 -1.721 -0.044 1.00 97.44 71 ILE A CA 1
ATOM 563 C C . ILE A 1 71 ? -0.873 -0.261 0.357 1.00 97.44 71 ILE A C 1
ATOM 565 O O . ILE A 1 71 ? -0.938 0.053 1.549 1.00 97.44 71 ILE A O 1
ATOM 569 N N . ILE A 1 72 ? -1.027 0.630 -0.625 1.00 97.12 72 ILE A N 1
ATOM 570 C CA . ILE A 1 72 ? -1.292 2.055 -0.393 1.00 97.12 72 ILE A CA 1
ATOM 571 C C . ILE A 1 72 ? -2.654 2.280 0.266 1.00 97.12 72 ILE A C 1
ATOM 573 O O . ILE A 1 72 ? -2.757 3.112 1.167 1.00 97.12 72 ILE A O 1
ATOM 577 N N . GLU A 1 73 ? -3.686 1.548 -0.141 1.00 97.06 73 GLU A N 1
ATOM 578 C CA . GLU A 1 73 ? -5.018 1.624 0.463 1.00 97.06 73 GLU A CA 1
ATOM 579 C C . GLU A 1 73 ? -4.990 1.231 1.940 1.00 97.06 73 GLU A C 1
ATOM 581 O O . GLU A 1 73 ? -5.414 2.024 2.783 1.00 97.06 73 GLU A O 1
ATOM 586 N N . ILE A 1 74 ? -4.366 0.098 2.279 1.00 97.62 74 ILE A N 1
ATOM 587 C CA . ILE A 1 74 ? -4.207 -0.327 3.678 1.00 97.62 74 ILE A CA 1
ATOM 588 C C . ILE A 1 74 ? -3.463 0.737 4.506 1.00 97.62 74 ILE A C 1
ATOM 590 O O . ILE A 1 74 ? -3.858 1.045 5.633 1.00 97.62 74 ILE A O 1
ATOM 594 N N . ALA A 1 75 ? -2.409 1.354 3.961 1.00 97.06 75 ALA A N 1
ATOM 595 C CA . ALA A 1 75 ? -1.705 2.438 4.652 1.00 97.06 75 ALA A CA 1
ATOM 596 C C . ALA A 1 75 ? -2.593 3.682 4.863 1.00 97.06 75 ALA A C 1
ATOM 598 O O . ALA A 1 75 ? -2.555 4.304 5.928 1.00 97.06 75 ALA A O 1
ATOM 599 N N . LYS A 1 76 ? -3.420 4.052 3.877 1.00 97.00 76 LYS A N 1
ATOM 600 C CA . LYS A 1 76 ? -4.351 5.191 3.976 1.00 97.00 76 LYS A CA 1
ATOM 601 C C . LYS A 1 76 ? -5.443 4.956 5.019 1.00 97.00 76 LYS A C 1
ATOM 603 O O . LYS A 1 76 ? -5.770 5.878 5.774 1.00 97.00 76 LYS A O 1
ATOM 608 N N . GLU A 1 77 ? -5.979 3.742 5.100 1.00 96.06 77 GLU A N 1
ATOM 609 C CA . GLU A 1 77 ? -6.957 3.353 6.122 1.00 96.06 77 GLU A CA 1
ATOM 610 C C . GLU A 1 77 ? -6.373 3.524 7.530 1.00 96.06 77 GLU A C 1
ATOM 612 O O . GLU A 1 77 ? -6.962 4.184 8.390 1.00 96.06 77 GLU A O 1
ATOM 617 N N . HIS A 1 78 ? -5.159 3.015 7.747 1.00 94.56 78 HIS A N 1
ATOM 618 C CA . HIS A 1 78 ? -4.469 3.124 9.031 1.00 94.56 78 HIS A CA 1
ATOM 619 C C . HIS A 1 78 ? -4.065 4.566 9.375 1.00 94.56 78 HIS A C 1
ATOM 621 O O . HIS A 1 78 ? -4.178 4.974 10.535 1.00 94.56 78 HIS A O 1
ATOM 627 N N . LYS A 1 79 ? -3.672 5.380 8.387 1.00 95.12 79 LYS A N 1
ATOM 628 C CA . LYS A 1 79 ? -3.463 6.826 8.573 1.00 95.12 79 LYS A CA 1
ATOM 629 C C . LYS A 1 79 ? -4.739 7.520 9.042 1.00 95.12 79 LYS A C 1
ATOM 631 O O . LYS A 1 79 ? -4.714 8.288 10.004 1.00 95.12 79 LYS A O 1
ATOM 636 N N . THR A 1 80 ? -5.863 7.215 8.399 1.00 95.00 80 THR A N 1
ATOM 637 C CA . THR A 1 80 ? -7.177 7.774 8.741 1.00 95.00 80 THR A CA 1
ATOM 638 C C . THR A 1 80 ? -7.585 7.392 10.159 1.00 95.00 80 THR A C 1
ATOM 640 O O . THR A 1 80 ? -7.987 8.257 10.941 1.00 95.00 80 THR A O 1
ATOM 643 N N . LEU A 1 81 ? -7.423 6.119 10.525 1.00 93.06 81 LEU A N 1
ATOM 644 C CA . LEU A 1 81 ? -7.692 5.633 11.875 1.00 93.06 81 LEU A CA 1
ATOM 645 C C . LEU A 1 81 ? -6.804 6.330 12.916 1.00 93.06 81 LEU A C 1
ATOM 647 O O . LEU A 1 81 ? -7.315 6.844 13.910 1.00 93.06 81 LEU A O 1
ATOM 651 N N . SER A 1 82 ? -5.493 6.416 12.666 1.00 89.94 82 SER A N 1
ATOM 652 C CA . SER A 1 82 ? -4.543 7.092 13.557 1.00 89.94 82 SER A CA 1
ATOM 653 C C . SER A 1 82 ? -4.917 8.560 13.779 1.00 89.94 82 SER A C 1
ATOM 655 O O 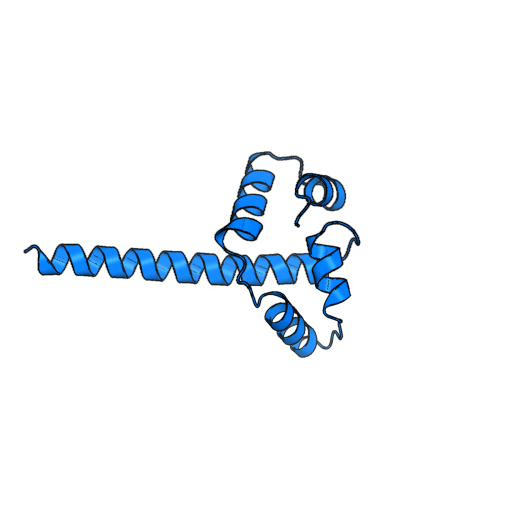. SER A 1 82 ? -4.952 9.031 14.916 1.00 89.94 82 SER A O 1
ATOM 657 N N . ASN A 1 83 ? -5.277 9.278 12.712 1.00 92.12 83 ASN A N 1
ATOM 658 C CA . ASN A 1 83 ? -5.679 10.680 12.795 1.00 92.12 83 ASN A CA 1
ATOM 659 C C . ASN A 1 83 ? -6.982 10.867 13.585 1.00 92.12 83 ASN A C 1
ATOM 661 O O . ASN A 1 83 ? -7.078 11.787 14.399 1.00 92.12 83 ASN A O 1
ATOM 665 N N . ARG A 1 84 ? -7.969 9.979 13.394 1.00 92.31 84 ARG A N 1
ATOM 666 C CA . ARG A 1 84 ? -9.217 9.983 14.177 1.00 92.31 84 ARG A CA 1
ATOM 667 C C . ARG A 1 84 ? -8.945 9.765 15.666 1.00 92.31 84 ARG A C 1
ATOM 669 O O . ARG A 1 84 ? -9.467 10.514 16.487 1.00 92.31 84 ARG A O 1
ATOM 676 N N . LEU A 1 85 ? -8.095 8.796 16.008 1.00 90.62 85 LEU A N 1
ATOM 677 C CA . LEU A 1 85 ? -7.724 8.510 17.396 1.00 90.62 85 LEU A CA 1
ATOM 678 C C . LEU A 1 85 ? -7.005 9.696 18.049 1.00 90.62 85 LEU A C 1
ATOM 680 O O . LEU A 1 85 ? -7.399 10.123 19.131 1.00 90.62 85 LEU A O 1
ATOM 684 N N . LYS A 1 86 ? -6.015 10.287 17.368 1.00 89.88 86 LYS A N 1
ATOM 685 C CA . LYS A 1 86 ? -5.309 11.486 17.854 1.00 89.88 86 LYS A CA 1
ATOM 686 C C . LYS A 1 86 ? -6.271 12.640 18.132 1.00 89.88 86 LYS A C 1
ATOM 688 O O . LYS A 1 86 ? -6.181 13.272 19.179 1.00 89.88 86 LYS A O 1
ATOM 693 N N . LYS A 1 87 ? -7.218 12.893 17.222 1.00 91.12 87 LYS A N 1
ATOM 694 C CA . LYS A 1 87 ? -8.215 13.960 17.381 1.00 91.12 87 LYS A CA 1
ATOM 695 C C . LYS A 1 87 ? -9.109 13.735 18.602 1.00 91.12 87 LYS A C 1
ATOM 697 O O . LYS A 1 87 ? -9.381 14.685 19.327 1.00 91.12 87 LYS A O 1
ATOM 702 N N . ASN A 1 88 ? -9.551 12.501 18.832 1.00 88.44 88 ASN A N 1
ATOM 703 C CA . ASN A 1 88 ? -10.405 12.179 19.973 1.00 88.44 88 ASN A CA 1
ATOM 704 C C . ASN A 1 88 ? -9.650 12.317 21.301 1.00 88.44 88 ASN A C 1
ATOM 706 O O . ASN A 1 88 ? -10.169 12.937 22.220 1.00 88.44 88 ASN A O 1
ATOM 710 N N . LEU A 1 89 ? -8.403 11.841 21.372 1.00 85.44 89 LEU A N 1
ATOM 711 C CA . LEU A 1 89 ? -7.567 11.972 22.572 1.00 85.44 89 LEU A CA 1
ATOM 712 C C . LEU A 1 89 ? -7.285 13.435 22.946 1.00 85.44 89 LEU A C 1
ATOM 714 O O . LEU A 1 89 ? -7.249 13.771 24.126 1.00 85.44 89 LEU A O 1
ATOM 718 N N . LEU A 1 90 ? -7.099 14.314 21.956 1.00 77.00 90 LEU A N 1
ATOM 719 C CA . LEU A 1 90 ? -6.909 15.749 22.195 1.00 77.00 90 LEU A CA 1
ATOM 720 C C . LEU A 1 90 ? -8.177 16.428 22.728 1.00 77.00 90 LEU A C 1
ATOM 722 O O . LEU A 1 90 ? -8.080 17.311 23.573 1.00 77.00 90 LEU A O 1
ATOM 726 N N . LYS A 1 91 ? -9.362 16.010 22.266 1.00 73.50 91 LYS A N 1
ATOM 727 C CA . LYS A 1 91 ? -10.635 16.535 22.781 1.00 73.50 91 LYS A CA 1
ATOM 728 C C . LYS A 1 91 ? -10.840 16.180 24.249 1.00 73.50 91 LYS A C 1
ATOM 730 O O . LYS A 1 91 ? -11.130 17.068 25.036 1.00 73.50 91 LYS A O 1
ATOM 735 N N . THR A 1 92 ? -10.617 14.917 24.614 1.00 65.75 92 THR A N 1
ATOM 736 C CA . THR A 1 92 ? -10.813 14.451 25.992 1.00 65.75 92 THR A CA 1
ATOM 737 C C . THR A 1 92 ? -9.891 15.172 26.975 1.00 65.75 92 THR A C 1
ATOM 739 O O . THR A 1 92 ? -10.340 15.539 28.050 1.00 65.75 92 THR A O 1
ATOM 742 N N . LYS A 1 93 ? -8.634 15.460 26.597 1.00 61.25 93 LYS A N 1
ATOM 743 C CA . LYS A 1 93 ? -7.706 16.221 27.456 1.00 61.25 93 LYS A CA 1
ATOM 744 C C . LYS A 1 93 ? -8.214 17.628 27.778 1.00 61.25 93 LYS A C 1
ATOM 746 O O . LYS A 1 93 ? -8.190 18.021 28.938 1.00 61.25 93 LYS A O 1
ATOM 751 N N . ASN A 1 94 ? -8.743 18.333 26.780 1.00 61.28 94 ASN A N 1
ATOM 752 C CA . ASN A 1 94 ? -9.260 19.694 26.946 1.00 61.28 94 ASN A CA 1
ATOM 753 C C . ASN A 1 94 ? -10.576 19.756 27.751 1.00 61.28 94 ASN A C 1
ATOM 755 O O . ASN A 1 94 ? -10.959 20.835 28.195 1.00 61.28 94 ASN A O 1
ATOM 759 N N . GLU A 1 95 ? -11.284 18.632 27.900 1.00 58.47 95 GLU A N 1
ATOM 760 C CA . GLU A 1 95 ? -12.512 18.518 28.701 1.00 58.47 95 GLU A CA 1
ATOM 761 C C . GLU A 1 95 ? -12.217 18.196 30.174 1.00 58.47 95 GLU A C 1
ATOM 763 O O . GLU A 1 95 ? -12.955 18.641 31.040 1.00 58.47 95 GLU A O 1
ATOM 768 N N . THR A 1 96 ? -11.129 17.479 30.473 1.00 58.84 96 THR A N 1
ATOM 769 C CA . THR A 1 96 ? -10.676 17.202 31.854 1.00 58.84 96 THR A CA 1
ATOM 770 C C . THR A 1 96 ? -9.932 18.359 32.531 1.00 58.84 96 THR A C 1
ATOM 772 O O . THR A 1 96 ? -9.725 18.310 33.738 1.00 58.84 96 THR A O 1
ATOM 775 N N . GLU A 1 97 ? -9.497 19.371 31.775 1.00 54.88 97 GLU A N 1
ATOM 776 C CA . GLU A 1 97 ? -8.764 20.548 32.285 1.00 54.88 97 GLU A CA 1
ATOM 777 C C . GLU A 1 97 ? -9.661 21.793 32.477 1.00 54.88 97 GLU A C 1
ATOM 779 O O . GLU A 1 97 ? -9.152 22.884 32.738 1.00 54.88 97 GLU A O 1
ATOM 784 N N . LYS A 1 98 ? -10.986 21.647 32.344 1.00 48.00 98 LYS A N 1
ATOM 785 C CA . LYS A 1 98 ? -11.992 22.680 32.640 1.00 48.00 98 LYS A CA 1
ATOM 786 C C . LYS A 1 98 ? -12.838 22.288 33.841 1.00 48.00 98 LYS A C 1
ATOM 788 O O . LYS A 1 98 ? -13.213 23.221 34.582 1.00 48.00 98 LYS A O 1
#

Sequence (98 aa):
MTNLNKLYALYDISRSSAQEALKDLLINHLPKEYTNKVIKKLEQEGVIVDSQTIRNTKAGLIKNILIFNSIIEIAKEHKTLSNRLKKNLLKTKNETEK

Secondary structure (DSSP, 8-state):
---HHHHHHHTT---HHHHHHHHHIIIIIS-TTHHHHHHHHHHHTT----HHHHHHHHTTSS--HHHHHHHHHHHHHHHHHHHHHHHHHHHHHHHHT-

Organism: NCBI:txid1912246

Radius of gyration: 16.2 Å; Cα contacts (8 Å, |Δi|>4): 83; chains: 1; bounding box: 27×38×45 Å

Mean predicted aligned error: 5.18 Å

pLDDT: mean 91.0, std 10.43, range [48.0, 97.94]

Foldseek 3Di:
DADLVLVCVLVVVPDPVSSVVVCCLLPPQQDPCLLVQLQVVCVVVVHHDDSVVLVCCRNSNDDDVSSVVSSSVNSVVRVVVVVVVVVVVVVVVVVVVD

Nearest PDB structures (foldseek):
  8axc-assembly1_A  TM=4.136E-01  e=9.780E+00  Mus musculus

Solvent-accessible surface area (backbone atoms only — not comparable to full-atom values): 5531 Å² total; per-residue (Å²): 127,73,40,63,71,46,38,29,64,77,69,69,49,77,52,65,70,58,44,52,51,49,48,46,33,66,68,78,22,42,58,94,63,43,58,63,54,40,36,54,55,34,47,76,73,73,41,87,67,58,68,63,59,53,52,32,32,64,34,40,75,42,94,45,70,68,60,45,51,43,52,51,50,55,9,50,52,42,43,52,51,52,52,52,52,53,54,51,57,56,51,55,53,65,61,75,74,110